Protein AF-A0A2D4FRZ9-F1 (afdb_monomer_lite)

Secondary structure (DSSP, 8-state):
-HHHHHHHHHHPPPPP-HHHHHHT-SS--HHHHHHHHHHHHHHHHHHHHHHHHHHHHHHHHTSS---HHHHHHHHHHHTT---HHHHTTS------HHHHHHHHHHHHHHHHHHHHH-PPPSS--GGGSS-HHHHHHHHHHHHHHHHT--GGG--------S--GGG--S--SS--

Structure (mmCIF, N/CA/C/O backbone):
data_AF-A0A2D4FRZ9-F1
#
_entry.id   AF-A0A2D4FRZ9-F1
#
loop_
_atom_site.group_PDB
_atom_site.id
_atom_site.type_symbol
_atom_site.label_atom_id
_atom_site.label_alt_id
_atom_site.label_comp_id
_atom_site.label_asym_id
_atom_site.label_entity_id
_atom_site.label_seq_id
_atom_site.pdbx_PDB_ins_code
_atom_site.Cartn_x
_atom_site.Cartn_y
_atom_site.Cartn_z
_atom_site.occupancy
_atom_site.B_iso_or_equiv
_atom_site.auth_seq_id
_atom_site.auth_comp_id
_atom_site.auth_asym_id
_atom_site.auth_atom_id
_atom_site.pdbx_PDB_model_num
ATOM 1 N N . VAL A 1 1 ? -18.512 0.071 15.377 1.00 86.44 1 VAL A N 1
ATOM 2 C CA . VAL A 1 1 ? -17.057 -0.122 15.593 1.00 86.44 1 VAL A CA 1
ATOM 3 C C . VAL A 1 1 ? -16.676 -1.595 15.583 1.00 86.44 1 VAL A C 1
ATOM 5 O O . VAL A 1 1 ? -16.043 -1.987 14.620 1.00 86.44 1 VAL A O 1
ATOM 8 N N . LYS A 1 2 ? -17.102 -2.424 16.552 1.00 92.44 2 LYS A N 1
ATOM 9 C CA . LYS A 1 2 ? -16.717 -3.852 16.633 1.00 92.44 2 LYS A CA 1
ATOM 10 C C . LYS A 1 2 ? -16.894 -4.641 15.324 1.00 92.44 2 LYS A C 1
ATOM 12 O O . LYS A 1 2 ? -15.933 -5.212 14.841 1.00 92.44 2 LYS A O 1
ATOM 17 N N . ALA A 1 3 ? -18.076 -4.584 14.706 1.00 94.31 3 ALA A N 1
ATOM 18 C CA . ALA A 1 3 ? -18.332 -5.294 13.447 1.00 94.31 3 ALA A CA 1
ATOM 19 C C . ALA A 1 3 ? -17.404 -4.861 12.292 1.00 94.31 3 ALA A C 1
ATOM 21 O O . ALA A 1 3 ? -16.969 -5.696 11.513 1.00 94.31 3 ALA A O 1
ATOM 22 N N . LEU A 1 4 ? -17.080 -3.566 12.196 1.00 94.50 4 LEU A N 1
ATOM 23 C CA . LEU A 1 4 ? -16.175 -3.048 11.163 1.00 94.50 4 LEU A CA 1
ATOM 24 C C . LEU A 1 4 ? -14.717 -3.430 11.446 1.00 94.50 4 LEU A C 1
ATOM 26 O O . LEU A 1 4 ? -13.974 -3.747 10.528 1.00 94.50 4 LEU A O 1
ATOM 30 N N . LEU A 1 5 ? -14.317 -3.417 12.717 1.00 95.75 5 LEU A N 1
ATOM 31 C CA . LEU A 1 5 ? -13.014 -3.913 13.151 1.00 95.75 5 LEU A CA 1
ATOM 32 C C . LEU A 1 5 ? -12.831 -5.382 12.757 1.00 95.75 5 LEU A C 1
ATOM 34 O O . LEU A 1 5 ? -11.789 -5.729 12.208 1.00 95.75 5 LEU A O 1
ATOM 38 N N . ASP A 1 6 ? -13.843 -6.214 13.011 1.00 96.25 6 ASP A N 1
ATOM 39 C CA . ASP A 1 6 ? -13.814 -7.638 12.666 1.00 96.25 6 ASP A CA 1
ATOM 40 C C . ASP A 1 6 ? -13.721 -7.841 11.153 1.00 96.25 6 ASP A C 1
ATOM 42 O O . ASP A 1 6 ? -12.864 -8.590 10.696 1.00 96.25 6 ASP A O 1
ATOM 46 N N . ASP A 1 7 ? -14.521 -7.100 10.381 1.00 97.19 7 ASP A N 1
ATOM 47 C CA . ASP A 1 7 ? -14.486 -7.132 8.914 1.00 97.19 7 ASP A CA 1
ATOM 48 C C . ASP A 1 7 ? -13.107 -6.740 8.352 1.00 97.19 7 ASP A C 1
ATOM 50 O O . ASP A 1 7 ? -12.594 -7.391 7.441 1.00 97.19 7 ASP A O 1
ATOM 54 N N . ILE A 1 8 ? -12.467 -5.707 8.916 1.00 97.50 8 ILE A N 1
ATOM 55 C CA . ILE A 1 8 ? -11.115 -5.293 8.516 1.00 97.50 8 ILE A CA 1
ATOM 56 C C . ILE A 1 8 ? -10.095 -6.388 8.843 1.00 97.50 8 ILE A C 1
ATOM 58 O O . ILE A 1 8 ? -9.270 -6.722 7.993 1.00 97.50 8 ILE A O 1
ATOM 62 N N . LEU A 1 9 ? -10.133 -6.947 10.057 1.00 96.94 9 LEU A N 1
ATOM 63 C CA . LEU A 1 9 ? -9.198 -7.993 10.478 1.00 96.94 9 LEU A CA 1
ATOM 64 C C . LEU A 1 9 ? -9.359 -9.289 9.675 1.00 96.94 9 LEU A C 1
ATOM 66 O O . LEU A 1 9 ? -8.358 -9.955 9.428 1.00 96.94 9 LEU A O 1
ATOM 70 N N . GLU A 1 10 ? -10.583 -9.635 9.275 1.00 97.06 10 GLU A N 1
ATOM 71 C CA . GLU A 1 10 ? -10.876 -10.814 8.457 1.00 97.06 10 GLU A CA 1
ATOM 72 C C . GLU A 1 10 ? -10.392 -10.646 7.011 1.00 97.06 10 GLU A C 1
ATOM 74 O O . GLU A 1 10 ? -9.819 -11.569 6.436 1.00 97.06 10 GLU A O 1
ATOM 79 N N . LYS A 1 11 ? -10.596 -9.464 6.416 1.00 97.62 11 LYS A N 1
ATOM 80 C CA . LYS A 1 11 ? -10.250 -9.204 5.008 1.00 97.62 11 LYS A CA 1
ATOM 81 C C . LYS A 1 11 ? -8.775 -8.903 4.768 1.00 97.62 11 LYS A C 1
ATOM 83 O O . LYS A 1 11 ? -8.318 -9.001 3.629 1.00 97.62 11 LYS A O 1
ATOM 88 N N . LEU A 1 12 ? -8.046 -8.463 5.789 1.00 96.00 12 LEU A N 1
ATOM 89 C CA . LEU A 1 12 ? -6.653 -8.064 5.635 1.00 96.00 12 LEU A CA 1
ATOM 90 C C . LEU A 1 12 ? -5.755 -9.296 5.464 1.00 96.00 12 LEU A C 1
ATOM 92 O O . LEU A 1 12 ? -5.610 -10.097 6.388 1.00 96.00 12 LEU A O 1
ATOM 96 N N . THR A 1 13 ? -5.113 -9.414 4.301 1.00 93.31 13 THR A N 1
ATOM 97 C CA . THR A 1 13 ? -4.234 -10.544 3.973 1.00 93.31 13 THR A CA 1
ATOM 98 C C . THR A 1 13 ? -2.973 -10.568 4.836 1.00 93.31 13 THR A C 1
ATOM 100 O O . THR A 1 13 ? -2.668 -9.627 5.583 1.00 93.31 13 THR A O 1
ATOM 103 N N . ASP A 1 14 ? -2.262 -11.692 4.804 1.00 93.81 14 ASP A N 1
ATOM 104 C CA . ASP A 1 14 ? -1.006 -11.862 5.526 1.00 93.81 14 ASP A CA 1
ATOM 105 C C . ASP A 1 14 ? 0.105 -10.951 4.999 1.00 93.81 14 ASP A C 1
ATOM 107 O O . ASP A 1 14 ? 0.057 -10.434 3.886 1.00 93.81 14 ASP A O 1
ATOM 111 N N . GLU A 1 15 ? 1.096 -10.704 5.854 1.00 96.81 15 GLU A N 1
ATOM 112 C CA . GLU A 1 15 ? 2.248 -9.882 5.490 1.00 96.81 15 GLU A CA 1
ATOM 113 C C . GLU A 1 15 ? 3.058 -10.557 4.373 1.00 96.81 15 GLU A C 1
ATOM 115 O O . GLU A 1 15 ? 3.230 -11.779 4.347 1.00 96.81 15 GLU A O 1
ATOM 120 N N . PHE A 1 16 ? 3.614 -9.751 3.470 1.00 98.12 16 PHE A N 1
ATOM 121 C CA . PHE A 1 16 ? 4.523 -10.229 2.437 1.00 98.12 16 PHE A CA 1
ATOM 122 C C . PHE A 1 16 ? 5.769 -10.835 3.093 1.00 98.12 16 PHE A C 1
ATOM 124 O O . PHE A 1 16 ? 6.518 -10.136 3.783 1.00 98.12 16 PHE A O 1
ATOM 131 N N . ASN A 1 17 ? 6.030 -12.121 2.854 1.00 97.38 17 ASN A N 1
ATOM 132 C CA . ASN A 1 17 ? 7.221 -12.804 3.358 1.00 97.38 17 ASN A CA 1
ATOM 133 C C . ASN A 1 17 ? 8.456 -12.394 2.541 1.00 97.38 17 ASN A C 1
ATOM 135 O O . ASN A 1 17 ? 8.851 -13.077 1.596 1.00 97.38 17 ASN A O 1
ATOM 139 N N . ILE A 1 18 ? 9.057 -11.253 2.891 1.00 96.69 18 ILE A N 1
ATOM 140 C CA . ILE A 1 18 ? 10.188 -10.674 2.152 1.00 96.69 18 ILE A CA 1
ATOM 141 C C . ILE A 1 18 ? 11.351 -11.673 1.982 1.00 96.69 18 ILE A C 1
ATOM 143 O O . ILE A 1 18 ? 11.812 -11.814 0.850 1.00 96.69 18 ILE A O 1
ATOM 147 N N . PRO A 1 19 ? 11.802 -12.426 3.011 1.00 96.06 19 PRO A N 1
ATOM 148 C CA . PRO A 1 19 ? 12.837 -13.448 2.828 1.00 96.06 19 PRO A CA 1
ATOM 149 C C . PRO A 1 19 ? 12.492 -14.516 1.782 1.00 96.06 19 PRO A C 1
ATOM 151 O O . PRO A 1 19 ? 13.341 -14.873 0.966 1.00 96.06 19 PRO A O 1
ATOM 154 N N . GLU A 1 20 ? 11.255 -15.015 1.780 1.00 96.19 20 GLU A N 1
ATOM 155 C CA . GLU A 1 20 ? 10.805 -16.011 0.802 1.00 96.19 20 GLU A CA 1
ATOM 156 C C . GLU A 1 20 ? 10.724 -15.418 -0.607 1.00 96.19 20 GLU A C 1
ATOM 158 O O . GLU A 1 20 ? 11.182 -16.028 -1.571 1.00 96.19 20 GLU A O 1
ATOM 163 N N . LEU A 1 21 ? 10.189 -14.204 -0.728 1.00 95.81 21 LEU A N 1
ATOM 164 C CA . LEU A 1 21 ? 10.121 -13.486 -1.993 1.00 95.81 21 LEU A CA 1
ATOM 165 C C . LEU A 1 21 ? 11.523 -13.201 -2.558 1.00 95.81 21 LEU A C 1
ATOM 167 O O . LEU A 1 21 ? 11.762 -13.389 -3.747 1.00 95.81 21 LEU A O 1
ATOM 171 N N . MET A 1 22 ? 12.480 -12.823 -1.708 1.00 94.00 22 MET A N 1
ATOM 172 C CA . MET A 1 22 ? 13.881 -12.633 -2.094 1.00 94.00 22 MET A CA 1
ATOM 173 C C . MET A 1 22 ? 14.545 -13.927 -2.566 1.00 94.00 22 MET A C 1
ATOM 175 O O . MET A 1 22 ? 15.403 -13.865 -3.443 1.00 94.00 22 MET A O 1
ATOM 179 N N . ALA A 1 23 ? 14.161 -15.079 -2.012 1.00 94.62 23 ALA A N 1
ATOM 180 C CA . ALA A 1 23 ? 14.685 -16.379 -2.424 1.00 94.62 23 ALA A CA 1
ATOM 181 C C . ALA A 1 23 ? 14.157 -16.840 -3.797 1.00 94.62 23 ALA A C 1
ATOM 183 O O . ALA A 1 23 ? 14.800 -17.667 -4.438 1.00 94.62 23 ALA A O 1
ATOM 184 N N . LYS A 1 24 ? 13.017 -16.303 -4.259 1.00 92.50 24 LYS A N 1
ATOM 185 C CA . LYS A 1 24 ? 12.431 -16.594 -5.584 1.00 92.50 24 LYS A CA 1
ATOM 186 C C . LYS A 1 24 ? 13.094 -15.818 -6.727 1.00 92.50 24 LYS A C 1
ATOM 188 O O . LYS A 1 24 ? 12.868 -16.142 -7.888 1.00 92.50 24 LYS A O 1
ATOM 193 N N . VAL A 1 25 ? 13.887 -14.793 -6.417 1.00 93.19 25 VAL A N 1
ATOM 194 C CA . VAL A 1 25 ? 14.488 -13.901 -7.413 1.00 93.19 25 VAL A CA 1
ATOM 195 C C . VAL A 1 25 ? 15.938 -14.292 -7.691 1.00 93.19 25 VAL A C 1
ATOM 197 O O . VAL A 1 25 ? 16.787 -14.204 -6.806 1.00 93.19 25 VAL A O 1
ATOM 200 N N . GLU A 1 26 ? 16.242 -14.627 -8.947 1.00 89.25 26 GLU A N 1
ATOM 201 C CA . GLU A 1 26 ? 17.614 -14.896 -9.403 1.00 89.25 26 GLU A CA 1
ATOM 202 C C . GLU A 1 26 ? 18.413 -13.605 -9.649 1.00 89.25 26 GLU A C 1
ATOM 204 O O . GLU A 1 26 ? 19.543 -13.462 -9.178 1.00 89.25 26 GLU A O 1
ATOM 209 N N . GLU A 1 27 ? 17.819 -12.629 -10.344 1.00 90.88 27 GLU A N 1
ATOM 210 C CA . GLU A 1 27 ? 18.454 -11.351 -10.678 1.00 90.88 27 GLU A CA 1
ATOM 211 C C . GLU A 1 27 ? 17.701 -10.172 -10.052 1.00 90.88 27 GLU A C 1
ATOM 213 O O . GLU A 1 27 ? 16.507 -9.981 -10.273 1.00 90.88 27 GLU A O 1
ATOM 218 N N . ARG A 1 28 ? 18.409 -9.309 -9.314 1.00 89.81 28 ARG A N 1
ATOM 219 C CA . ARG A 1 28 ? 17.818 -8.093 -8.734 1.00 89.81 28 ARG A CA 1
ATOM 220 C C . ARG A 1 28 ? 17.817 -6.934 -9.722 1.00 89.81 28 ARG A C 1
ATOM 222 O O . ARG A 1 28 ? 18.734 -6.109 -9.752 1.00 89.81 28 ARG A O 1
ATOM 229 N N . THR A 1 29 ? 16.741 -6.840 -10.490 1.00 94.69 29 THR A N 1
ATOM 230 C CA . THR A 1 29 ? 16.482 -5.690 -11.363 1.00 94.69 29 THR A CA 1
ATOM 231 C C . THR A 1 29 ? 16.011 -4.466 -10.555 1.00 94.69 29 THR A C 1
ATOM 233 O O . THR A 1 29 ? 15.503 -4.621 -9.439 1.00 94.69 29 THR A O 1
ATOM 236 N N . PRO A 1 30 ? 16.130 -3.233 -11.093 1.0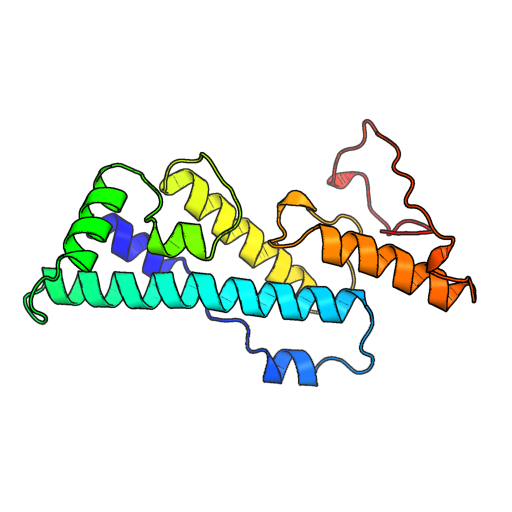0 96.50 30 PRO A N 1
ATOM 237 C CA . PRO A 1 30 ? 15.572 -2.037 -10.454 1.00 96.50 30 PRO A CA 1
ATOM 238 C C . PRO A 1 30 ? 14.085 -2.167 -10.096 1.00 96.50 30 PRO A C 1
ATOM 240 O O . PRO A 1 30 ? 13.672 -1.745 -9.022 1.00 96.50 30 PRO A O 1
ATOM 243 N N . TYR A 1 31 ? 13.296 -2.808 -10.962 1.00 96.25 31 TYR A N 1
ATOM 244 C CA . TYR A 1 31 ? 11.871 -3.060 -10.748 1.00 96.25 31 TYR A CA 1
ATOM 245 C C . TYR A 1 31 ? 11.608 -3.950 -9.530 1.00 96.25 31 TYR A C 1
ATOM 247 O O . TYR A 1 31 ? 10.742 -3.645 -8.716 1.00 96.25 31 TYR A O 1
ATOM 255 N N . ILE A 1 32 ? 12.401 -5.006 -9.354 1.00 96.31 32 ILE A N 1
ATOM 256 C CA . ILE A 1 32 ? 12.262 -5.913 -8.210 1.00 96.31 32 ILE A CA 1
ATOM 257 C C . ILE A 1 32 ? 12.618 -5.209 -6.894 1.00 96.31 32 ILE A C 1
ATOM 259 O O . ILE A 1 32 ? 11.968 -5.428 -5.875 1.00 96.31 32 ILE A O 1
ATOM 263 N N . VAL A 1 33 ? 13.612 -4.315 -6.909 1.00 96.62 33 VAL A N 1
ATOM 264 C CA . VAL A 1 33 ? 13.938 -3.495 -5.731 1.00 96.62 33 VAL A CA 1
ATOM 265 C C . VAL A 1 33 ? 12.750 -2.617 -5.330 1.00 96.62 33 VAL A C 1
ATOM 267 O O . VAL A 1 33 ? 12.451 -2.521 -4.142 1.00 96.62 33 VAL A O 1
ATOM 270 N N . VAL A 1 34 ? 12.045 -2.022 -6.300 1.00 97.94 34 VAL A N 1
ATOM 271 C CA . VAL A 1 34 ? 10.811 -1.264 -6.037 1.00 97.94 34 VAL A CA 1
ATOM 272 C C . VAL A 1 34 ? 9.742 -2.170 -5.428 1.00 97.94 34 VAL A C 1
ATOM 274 O O . VAL A 1 34 ? 9.182 -1.813 -4.397 1.00 97.94 34 VAL A O 1
ATOM 277 N N . ALA A 1 35 ? 9.505 -3.356 -5.999 1.00 97.44 35 ALA A N 1
ATOM 278 C CA . ALA A 1 35 ? 8.520 -4.301 -5.471 1.00 97.44 35 ALA A CA 1
ATOM 279 C C . ALA A 1 35 ? 8.791 -4.658 -3.997 1.00 97.44 35 ALA A C 1
ATOM 281 O O . ALA A 1 35 ? 7.874 -4.606 -3.180 1.00 97.44 35 ALA A O 1
ATOM 282 N N . PHE A 1 36 ? 10.048 -4.936 -3.624 1.00 97.75 36 PHE A N 1
ATOM 283 C CA . PHE A 1 36 ? 10.405 -5.208 -2.227 1.00 97.75 36 PHE A CA 1
ATOM 284 C C . PHE A 1 36 ? 10.157 -4.013 -1.308 1.00 97.75 36 PHE A C 1
ATOM 286 O O . PHE A 1 36 ? 9.540 -4.181 -0.260 1.00 97.75 36 PHE A O 1
ATOM 293 N N . GLN A 1 37 ? 10.582 -2.812 -1.706 1.00 98.06 37 GLN A N 1
ATOM 294 C CA . GLN A 1 37 ? 10.369 -1.600 -0.906 1.00 98.06 37 GLN A CA 1
ATOM 295 C C . GLN A 1 37 ? 8.880 -1.314 -0.682 1.00 98.06 37 GLN A C 1
ATOM 297 O O . GLN A 1 37 ? 8.480 -0.876 0.398 1.00 98.06 37 GLN A O 1
ATOM 302 N N . GLU A 1 38 ? 8.052 -1.556 -1.696 1.00 98.38 38 GLU A N 1
ATOM 303 C CA . GLU A 1 38 ? 6.604 -1.380 -1.610 1.00 98.38 38 GLU A CA 1
ATOM 304 C C . GLU A 1 38 ? 5.959 -2.445 -0.713 1.00 98.38 38 GLU A C 1
ATOM 306 O O . GLU A 1 38 ? 5.109 -2.106 0.110 1.00 98.38 38 GLU A O 1
ATOM 311 N N . CYS A 1 39 ? 6.415 -3.700 -0.779 1.00 98.44 39 CYS A N 1
ATOM 312 C CA . CYS A 1 39 ? 5.969 -4.764 0.127 1.00 98.44 39 CYS A CA 1
ATOM 313 C C . CYS A 1 39 ? 6.356 -4.487 1.585 1.00 98.44 39 CYS A C 1
ATOM 315 O O . CYS A 1 39 ? 5.537 -4.664 2.483 1.00 98.44 39 CYS A O 1
ATOM 317 N N . GLU A 1 40 ? 7.575 -4.002 1.839 1.00 98.31 40 GLU A N 1
ATOM 318 C CA . GLU A 1 40 ? 8.014 -3.604 3.181 1.00 98.31 40 GLU A CA 1
ATOM 319 C C . GLU A 1 40 ? 7.138 -2.475 3.741 1.00 98.31 40 GLU A C 1
ATOM 321 O O . GLU A 1 40 ? 6.667 -2.555 4.876 1.00 98.31 40 GLU A O 1
ATOM 326 N N . ARG A 1 41 ? 6.860 -1.438 2.939 1.00 98.38 41 ARG A N 1
ATOM 327 C CA . ARG A 1 41 ? 5.950 -0.343 3.327 1.00 98.38 41 ARG A CA 1
ATOM 328 C C . ARG A 1 41 ? 4.533 -0.836 3.585 1.00 98.38 41 ARG A C 1
ATOM 330 O O . ARG A 1 41 ? 3.928 -0.423 4.576 1.00 98.38 41 ARG A O 1
ATOM 337 N N . MET A 1 42 ? 4.032 -1.734 2.740 1.00 98.62 42 MET A N 1
ATOM 338 C CA . MET A 1 42 ? 2.728 -2.354 2.929 1.00 98.62 42 MET A CA 1
ATOM 339 C C . MET A 1 42 ? 2.678 -3.119 4.253 1.00 98.62 42 MET A C 1
ATOM 341 O O . MET A 1 42 ? 1.774 -2.876 5.045 1.00 98.62 42 MET A O 1
ATOM 345 N N . ASN A 1 43 ? 3.690 -3.937 4.555 1.00 98.62 43 ASN A N 1
ATOM 346 C CA . ASN A 1 43 ? 3.794 -4.650 5.830 1.00 98.62 43 ASN A CA 1
ATOM 347 C C . ASN A 1 43 ? 3.810 -3.695 7.029 1.00 98.62 43 ASN A C 1
ATOM 349 O O . ASN A 1 43 ? 3.091 -3.926 7.996 1.00 98.62 43 ASN A O 1
ATOM 353 N N . PHE A 1 44 ? 4.560 -2.588 6.978 1.00 98.19 44 PHE A N 1
ATOM 354 C CA . PHE A 1 44 ? 4.548 -1.607 8.072 1.00 98.19 44 PHE A CA 1
ATOM 355 C C . PHE A 1 44 ? 3.149 -1.037 8.339 1.00 98.19 44 PHE A C 1
ATOM 357 O O . PHE A 1 44 ? 2.773 -0.845 9.499 1.00 98.19 44 PHE A O 1
ATOM 364 N N . LEU A 1 45 ? 2.379 -0.761 7.284 1.00 98.62 45 LEU A N 1
ATOM 365 C CA . LEU A 1 45 ? 1.008 -0.276 7.407 1.00 98.62 45 LEU A CA 1
ATOM 366 C C . LEU A 1 45 ? 0.065 -1.371 7.924 1.00 98.62 45 LEU A C 1
ATOM 368 O O . LEU A 1 45 ? -0.646 -1.151 8.904 1.00 98.62 45 LEU A O 1
ATOM 372 N N . THR A 1 46 ? 0.051 -2.548 7.297 1.00 98.50 46 THR A N 1
ATOM 373 C CA . THR A 1 46 ? -0.892 -3.623 7.640 1.00 98.50 46 THR A CA 1
ATOM 374 C C . THR A 1 46 ? -0.616 -4.207 9.022 1.00 98.50 46 THR A C 1
ATOM 376 O O . THR A 1 46 ? -1.561 -4.506 9.753 1.00 98.50 46 THR A O 1
ATOM 379 N N . SER A 1 47 ? 0.649 -4.280 9.439 1.00 98.38 47 SER A N 1
ATOM 380 C CA . SER A 1 47 ? 1.034 -4.711 10.784 1.00 98.38 47 SER A CA 1
ATOM 381 C C . SER A 1 47 ? 0.547 -3.731 11.859 1.00 98.38 47 SER A C 1
ATOM 383 O O . SER A 1 47 ? -0.005 -4.147 12.879 1.00 98.38 47 SER A O 1
ATOM 385 N N . GLU A 1 48 ? 0.643 -2.416 11.612 1.00 98.44 48 GLU A N 1
ATOM 386 C CA . GLU A 1 48 ? 0.077 -1.391 12.503 1.00 98.44 48 GLU A CA 1
ATOM 387 C C . GLU A 1 48 ? -1.448 -1.517 12.616 1.00 98.44 48 GLU A C 1
ATOM 389 O O . GLU A 1 48 ? -1.988 -1.461 13.725 1.00 98.44 48 GLU A O 1
ATOM 394 N N . ILE A 1 49 ? -2.143 -1.713 11.490 1.00 98.56 49 ILE A N 1
ATOM 395 C CA . ILE A 1 49 ? -3.598 -1.918 11.462 1.00 98.56 49 ILE A CA 1
ATOM 396 C C . ILE A 1 49 ? -3.962 -3.150 12.296 1.00 98.56 49 ILE A C 1
ATOM 398 O O . ILE A 1 49 ? -4.757 -3.043 13.228 1.00 98.56 49 ILE A O 1
ATOM 402 N N . LYS A 1 50 ? -3.330 -4.304 12.036 1.00 98.31 50 LYS A N 1
ATOM 403 C CA . LYS A 1 50 ? -3.593 -5.549 12.776 1.00 98.31 50 LYS A CA 1
ATOM 404 C C . LYS A 1 50 ? -3.319 -5.391 14.267 1.00 98.31 50 LYS A C 1
ATOM 406 O O . LYS A 1 50 ? -4.158 -5.788 15.073 1.00 98.31 50 LYS A O 1
ATOM 411 N N . ARG A 1 51 ? -2.168 -4.822 14.647 1.00 98.19 51 ARG A N 1
ATOM 412 C CA . ARG A 1 51 ? -1.796 -4.630 16.058 1.00 98.19 51 ARG A CA 1
ATOM 413 C C . ARG A 1 51 ? -2.823 -3.757 16.773 1.00 98.19 51 ARG A C 1
ATOM 415 O O . ARG A 1 51 ? -3.402 -4.189 17.764 1.00 98.19 51 ARG A O 1
ATOM 422 N N . SER A 1 52 ? -3.069 -2.563 16.238 1.00 98.50 52 SER A N 1
ATOM 423 C CA . SER A 1 52 ? -3.934 -1.567 16.876 1.00 98.50 52 SER A CA 1
ATOM 424 C C . SER A 1 52 ? -5.395 -2.025 16.974 1.00 98.50 52 SER A C 1
ATOM 426 O O . SER A 1 52 ? -6.036 -1.811 18.002 1.00 98.50 52 SER A O 1
ATOM 428 N N . LEU A 1 53 ? -5.914 -2.736 15.966 1.00 98.31 53 LEU A N 1
ATOM 429 C CA . LEU A 1 53 ? -7.257 -3.321 16.022 1.00 98.31 53 LEU A CA 1
ATOM 430 C C . LEU A 1 53 ? -7.355 -4.498 17.000 1.00 98.31 53 LEU A C 1
ATOM 432 O O . LEU A 1 53 ? -8.353 -4.606 17.704 1.00 98.31 53 LEU A O 1
ATOM 436 N N . ARG A 1 54 ? -6.338 -5.363 17.097 1.00 97.94 54 ARG A N 1
ATOM 437 C CA . ARG A 1 54 ? -6.328 -6.452 18.094 1.00 97.94 54 ARG A CA 1
ATOM 438 C C . ARG A 1 54 ? -6.298 -5.912 19.521 1.00 97.94 54 ARG A C 1
ATOM 440 O O . ARG A 1 54 ? -7.027 -6.403 20.373 1.00 97.94 54 ARG A O 1
ATOM 447 N N . GLU A 1 55 ? -5.488 -4.889 19.770 1.00 98.25 55 GLU A N 1
ATOM 448 C CA . GLU A 1 55 ? -5.444 -4.193 21.057 1.00 98.25 55 GLU A CA 1
ATOM 449 C C . GLU A 1 55 ? -6.807 -3.576 21.403 1.00 98.25 55 GLU A C 1
ATOM 451 O O . GLU A 1 55 ? -7.319 -3.802 22.500 1.00 98.25 55 GLU A O 1
ATOM 456 N N . LEU A 1 56 ? -7.436 -2.873 20.454 1.00 98.38 56 LEU A N 1
ATOM 457 C CA . LEU A 1 56 ? -8.779 -2.324 20.643 1.00 98.38 56 LEU A CA 1
ATOM 458 C C . LEU A 1 56 ? -9.819 -3.425 20.908 1.00 98.38 56 LEU A C 1
ATOM 460 O O . LEU A 1 56 ? -10.656 -3.258 21.789 1.00 98.38 56 LEU A O 1
ATOM 464 N N . ASP A 1 57 ? -9.769 -4.557 20.205 1.00 98.12 57 ASP A N 1
ATOM 465 C CA . ASP A 1 57 ? -10.683 -5.684 20.434 1.00 98.12 57 ASP A CA 1
ATOM 466 C C . ASP A 1 57 ? -10.588 -6.235 21.865 1.00 98.12 57 ASP A C 1
ATOM 468 O O . ASP A 1 57 ? -11.608 -6.428 22.529 1.00 98.12 57 ASP A O 1
ATOM 472 N N . LEU A 1 58 ? -9.367 -6.421 22.373 1.00 98.12 58 LEU A N 1
ATOM 473 C CA . LEU A 1 58 ? -9.128 -6.846 23.755 1.00 98.12 58 LEU A CA 1
ATOM 474 C C . LEU A 1 58 ? -9.596 -5.791 24.768 1.00 98.12 58 LEU A C 1
ATOM 476 O O . LEU A 1 58 ? -10.184 -6.137 25.794 1.00 98.12 58 LEU A O 1
ATOM 480 N N . GLY A 1 59 ? -9.394 -4.504 24.466 1.00 97.81 59 GLY A N 1
ATOM 481 C CA . GLY A 1 59 ? -9.916 -3.397 25.268 1.00 97.81 59 GLY A CA 1
ATOM 482 C C . GLY A 1 59 ? -11.445 -3.407 25.354 1.00 97.81 59 GLY A C 1
ATOM 483 O O . GLY A 1 59 ? -12.013 -3.247 26.433 1.00 97.81 59 GLY A O 1
ATOM 484 N N . LEU A 1 60 ? -12.132 -3.677 24.239 1.00 95.88 60 LEU A N 1
ATOM 485 C CA . LEU A 1 60 ? -13.597 -3.772 24.191 1.00 95.88 60 LEU A CA 1
ATOM 486 C C . LEU A 1 60 ? -14.153 -4.993 24.932 1.00 95.88 60 LEU A C 1
ATOM 488 O O . LEU A 1 60 ? -15.287 -4.949 25.408 1.00 95.88 60 LEU A O 1
ATOM 492 N N . LYS A 1 61 ? -13.368 -6.068 25.047 1.00 96.50 61 LYS A N 1
ATOM 493 C CA . LYS A 1 61 ? -13.703 -7.258 25.846 1.00 96.50 61 LYS A CA 1
ATOM 494 C C . LYS A 1 61 ? -13.416 -7.084 27.342 1.00 96.50 61 LYS A C 1
ATOM 496 O O . LYS A 1 61 ? -13.826 -7.928 28.134 1.00 96.50 61 LYS A O 1
ATOM 501 N N . GLY A 1 62 ? -12.732 -6.006 27.734 1.00 97.00 62 GLY A N 1
ATOM 502 C CA . GLY A 1 62 ? -12.283 -5.776 29.110 1.00 97.00 62 GLY A CA 1
ATOM 503 C C . GLY A 1 62 ? -11.056 -6.604 29.509 1.00 97.00 62 GLY A C 1
ATOM 504 O O . GLY A 1 62 ? -10.744 -6.694 30.693 1.00 97.00 62 GLY A O 1
ATOM 505 N N . GLU A 1 63 ? -10.365 -7.210 28.540 1.00 97.56 63 GLU A N 1
ATOM 506 C CA . GLU A 1 63 ? -9.134 -7.982 28.759 1.00 97.56 63 GLU A CA 1
ATOM 507 C C . GLU A 1 63 ? -7.897 -7.074 28.845 1.00 97.56 63 GLU A C 1
ATOM 509 O O . GLU A 1 63 ? -6.914 -7.416 29.500 1.00 97.56 63 GLU A O 1
ATOM 514 N N . LEU A 1 64 ? -7.962 -5.893 28.220 1.00 97.00 64 LEU A N 1
ATOM 515 C CA . LEU A 1 64 ? -6.991 -4.812 28.376 1.00 97.00 64 LEU A CA 1
ATOM 516 C C . LEU A 1 64 ? -7.672 -3.554 28.915 1.00 97.00 64 LEU A C 1
ATOM 518 O O . LEU A 1 64 ? -8.827 -3.265 28.604 1.00 97.00 64 LEU A O 1
ATOM 522 N N . THR A 1 65 ? -6.930 -2.767 29.692 1.00 97.44 65 THR A N 1
ATOM 523 C CA . THR A 1 65 ? -7.368 -1.425 30.083 1.00 97.44 65 THR A CA 1
ATOM 524 C C . THR A 1 65 ? -7.411 -0.528 28.850 1.00 97.44 65 THR A C 1
ATOM 526 O O . THR A 1 65 ? -6.410 -0.408 28.143 1.00 97.44 65 THR A O 1
ATOM 529 N N . MET A 1 66 ? -8.552 0.121 28.618 1.00 97.50 66 MET A N 1
ATOM 530 C CA . MET A 1 66 ? -8.722 1.063 27.513 1.00 97.50 66 MET A CA 1
ATOM 531 C C . MET A 1 66 ? -7.719 2.218 27.629 1.00 97.50 66 MET A C 1
ATOM 533 O O . MET A 1 66 ? -7.604 2.848 28.682 1.00 97.50 66 MET A O 1
ATOM 537 N N . THR A 1 67 ? -6.985 2.483 26.550 1.00 98.06 67 THR A N 1
ATOM 538 C CA . THR A 1 67 ? -6.017 3.584 26.469 1.00 98.06 67 THR A CA 1
ATOM 539 C C . THR A 1 67 ? -6.556 4.722 25.605 1.00 98.06 67 THR A C 1
ATOM 541 O O . THR A 1 67 ? -7.444 4.522 24.778 1.00 98.06 67 THR A O 1
ATOM 544 N N . ASN A 1 68 ? -5.972 5.917 25.733 1.00 97.56 68 ASN A N 1
ATOM 545 C CA . ASN A 1 68 ? -6.335 7.062 24.890 1.00 97.56 68 ASN A CA 1
ATOM 546 C C . ASN A 1 68 ? -6.117 6.782 23.386 1.00 97.56 68 ASN A C 1
ATOM 548 O O . ASN A 1 68 ? -6.893 7.228 22.542 1.00 97.56 68 ASN A O 1
ATOM 552 N N . ASP A 1 69 ? -5.092 5.999 23.037 1.00 97.31 69 ASP A N 1
ATOM 553 C CA . ASP A 1 69 ? -4.840 5.605 21.646 1.00 97.31 69 ASP A CA 1
ATOM 554 C C . ASP A 1 69 ? -5.959 4.698 21.110 1.00 97.31 69 ASP A C 1
ATOM 556 O O . ASP A 1 69 ? -6.409 4.876 19.976 1.00 97.31 69 ASP A O 1
ATOM 560 N N . MET A 1 70 ? -6.458 3.765 21.931 1.00 98.44 70 MET A N 1
ATOM 561 C CA . MET A 1 70 ? -7.597 2.911 21.580 1.00 98.44 70 MET A CA 1
ATOM 562 C C . MET A 1 70 ? -8.892 3.721 21.440 1.00 98.44 70 MET A C 1
ATOM 564 O O . MET A 1 70 ? -9.645 3.496 20.495 1.00 98.44 70 MET A O 1
ATOM 568 N N . GLU A 1 71 ? -9.143 4.684 22.331 1.00 97.81 71 GLU A N 1
ATOM 569 C CA . GLU A 1 71 ? -10.301 5.586 22.242 1.00 97.81 71 GLU A CA 1
ATOM 570 C C . GLU A 1 71 ? -10.236 6.458 20.984 1.00 97.81 71 GLU A C 1
ATOM 572 O O . GLU A 1 71 ? -11.220 6.589 20.255 1.00 97.81 71 GLU A O 1
ATOM 577 N N . THR A 1 72 ? -9.059 7.004 20.672 1.00 98.12 72 THR A N 1
ATOM 578 C CA . THR A 1 72 ? -8.824 7.795 19.456 1.00 98.12 72 THR A CA 1
ATOM 579 C C . THR A 1 72 ? -9.064 6.956 18.201 1.00 98.12 72 THR A C 1
ATOM 581 O O . THR A 1 72 ? -9.766 7.391 17.285 1.00 98.12 72 THR A O 1
ATOM 584 N N . LEU A 1 73 ? -8.539 5.727 18.173 1.00 98.25 73 LEU A N 1
ATOM 585 C CA . LEU A 1 73 ? -8.768 4.765 17.098 1.00 98.25 73 LEU A CA 1
ATOM 586 C C . LEU A 1 73 ? -10.257 4.425 16.950 1.00 98.25 73 LEU A C 1
ATOM 588 O O . LEU A 1 73 ? -10.798 4.483 15.846 1.00 98.25 73 LEU A O 1
ATOM 592 N N . GLN A 1 74 ? -10.933 4.108 18.055 1.00 98.00 74 GLN A N 1
ATOM 593 C CA . GLN A 1 74 ? -12.363 3.812 18.077 1.00 98.00 74 GLN A CA 1
ATOM 594 C C . GLN A 1 74 ? -13.188 4.979 17.522 1.00 98.00 74 GLN A C 1
ATOM 596 O O . GLN A 1 74 ? -14.087 4.749 16.710 1.00 98.00 74 GLN A O 1
ATOM 601 N N . ASN A 1 75 ? -12.882 6.208 17.939 1.00 98.19 75 ASN A N 1
ATOM 602 C CA . ASN A 1 75 ? -13.574 7.411 17.486 1.00 98.19 75 ASN A CA 1
ATOM 603 C C . ASN A 1 75 ? -13.358 7.657 15.988 1.00 98.19 75 ASN A C 1
ATOM 605 O O . ASN A 1 75 ? -14.324 7.930 15.280 1.00 98.19 75 ASN A O 1
ATOM 609 N N . ALA A 1 76 ? -12.131 7.495 15.482 1.00 98.12 76 ALA A N 1
ATOM 610 C CA . ALA A 1 76 ? -11.851 7.610 14.050 1.00 98.12 76 ALA A CA 1
ATOM 611 C C . ALA A 1 76 ? -12.653 6.582 13.233 1.00 98.12 76 ALA A C 1
ATOM 613 O O . ALA A 1 76 ? -13.337 6.953 12.281 1.00 98.12 76 ALA A O 1
ATOM 614 N N . ILE A 1 77 ? -12.665 5.314 13.663 1.00 97.44 77 ILE A N 1
ATOM 615 C CA . ILE A 1 77 ? -13.454 4.251 13.019 1.00 97.44 77 ILE A CA 1
ATOM 616 C C . ILE A 1 77 ? -14.953 4.571 13.059 1.00 97.44 77 ILE A C 1
ATOM 618 O O . ILE A 1 77 ? -15.664 4.341 12.084 1.00 97.44 77 ILE A O 1
ATOM 622 N N . PHE A 1 78 ? -15.455 5.088 14.184 1.00 97.44 78 PHE A N 1
ATOM 623 C CA . PHE A 1 78 ? -16.860 5.471 14.327 1.00 97.44 78 PHE A CA 1
ATOM 624 C C . PHE A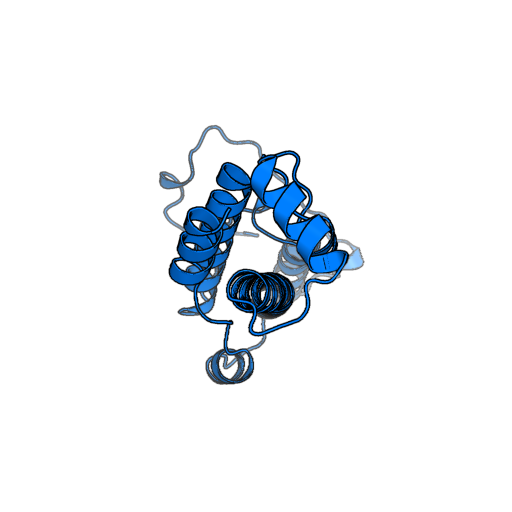 1 78 ? -17.260 6.608 13.376 1.00 97.44 78 PHE A C 1
ATOM 626 O O . PHE A 1 78 ? -18.377 6.602 12.864 1.00 97.44 78 PHE A O 1
ATOM 633 N N . LEU A 1 79 ? -16.349 7.549 13.121 1.00 97.81 79 LEU A N 1
ATOM 634 C CA . LEU A 1 79 ? -16.564 8.719 12.266 1.00 97.81 79 LEU A CA 1
ATOM 635 C C . LEU A 1 79 ? -16.228 8.481 10.781 1.00 97.81 79 LEU A C 1
ATOM 637 O O . LEU A 1 79 ? -16.168 9.445 10.025 1.00 97.81 79 LEU A O 1
ATOM 641 N N . ASP A 1 80 ? -16.004 7.230 10.359 1.00 97.50 80 ASP A N 1
ATOM 642 C CA . ASP A 1 80 ? -15.554 6.875 8.998 1.00 97.50 80 ASP A CA 1
ATOM 643 C C . ASP A 1 80 ? -14.258 7.602 8.581 1.00 97.50 80 ASP A C 1
ATOM 645 O O . ASP A 1 80 ? -14.033 7.935 7.419 1.00 97.50 80 ASP A O 1
ATOM 649 N N . MET A 1 81 ? -13.365 7.845 9.540 1.00 98.06 81 MET A N 1
ATOM 650 C CA . MET A 1 81 ? -12.069 8.473 9.309 1.00 98.06 81 MET A CA 1
ATOM 651 C C . MET A 1 81 ? -10.943 7.449 9.392 1.00 98.06 81 MET A C 1
ATOM 653 O O . MET A 1 81 ? -10.932 6.580 10.264 1.00 98.06 81 MET A O 1
ATOM 657 N N . VAL A 1 82 ? -9.947 7.592 8.517 1.00 98.25 82 VAL A N 1
ATOM 658 C CA . VAL A 1 82 ? -8.706 6.820 8.624 1.00 98.25 82 VAL A CA 1
ATOM 659 C C . VAL A 1 82 ? -7.926 7.319 9.853 1.00 98.25 82 VAL A C 1
ATOM 661 O O . VAL A 1 82 ? -7.601 8.509 9.918 1.00 98.25 82 VAL A O 1
ATOM 664 N N . PRO A 1 83 ? -7.620 6.451 10.834 1.00 97.88 83 PRO A N 1
ATOM 665 C CA . PRO A 1 83 ? -6.847 6.814 12.018 1.00 97.88 83 PRO A CA 1
ATOM 666 C C . PRO A 1 83 ? -5.486 7.425 11.668 1.00 97.88 83 PRO A C 1
ATOM 668 O O . PRO A 1 83 ? -4.779 6.940 10.785 1.00 97.88 83 PRO A O 1
ATOM 671 N N . GLU A 1 84 ? -5.059 8.448 12.413 1.00 96.31 84 GLU A N 1
ATOM 672 C CA . GLU A 1 84 ? -3.789 9.149 12.161 1.00 96.31 84 GLU A CA 1
ATOM 673 C C . GLU A 1 84 ? -2.566 8.218 12.254 1.00 96.31 84 GLU A C 1
ATOM 675 O O . GLU A 1 84 ? -1.591 8.361 11.510 1.00 96.31 84 GLU A O 1
ATOM 680 N N . SER A 1 85 ? -2.606 7.221 13.145 1.00 97.06 85 SER A N 1
ATOM 681 C CA . SER A 1 85 ? -1.572 6.184 13.235 1.00 97.06 85 SER A CA 1
ATOM 682 C C . SER A 1 85 ? -1.402 5.420 11.919 1.00 97.06 85 SER A C 1
ATOM 684 O O . SER A 1 85 ? -0.269 5.110 11.547 1.00 97.06 85 SER A O 1
ATOM 686 N N . TRP A 1 86 ? -2.484 5.171 11.183 1.00 98.19 86 TRP A N 1
ATOM 687 C CA . TRP A 1 86 ? -2.441 4.499 9.887 1.00 98.19 86 TRP A CA 1
ATOM 688 C C . TRP A 1 86 ? -2.023 5.479 8.793 1.00 98.19 86 TRP A C 1
ATOM 690 O O . TRP A 1 86 ? -1.096 5.186 8.043 1.00 98.19 86 TRP A O 1
ATOM 700 N N . THR A 1 87 ? -2.602 6.683 8.769 1.00 97.19 87 THR A N 1
ATOM 701 C CA . THR A 1 87 ? -2.291 7.729 7.778 1.00 97.19 87 THR A CA 1
ATOM 702 C C . THR A 1 87 ? -0.802 8.078 7.733 1.00 97.19 87 THR A C 1
ATOM 704 O O . THR A 1 87 ? -0.245 8.229 6.652 1.00 97.19 87 THR A O 1
ATOM 707 N N . ARG A 1 88 ? -0.112 8.123 8.883 1.00 96.56 88 ARG A N 1
ATOM 708 C CA . ARG A 1 88 ? 1.344 8.380 8.944 1.00 96.56 88 ARG A CA 1
ATOM 709 C C . ARG A 1 88 ? 2.206 7.313 8.259 1.00 96.56 88 ARG A C 1
ATOM 711 O O . ARG A 1 88 ? 3.364 7.580 7.950 1.00 96.56 88 ARG A O 1
ATOM 718 N N . ARG A 1 89 ? 1.668 6.109 8.065 1.00 97.75 89 ARG A N 1
ATOM 719 C CA . ARG A 1 89 ? 2.327 4.976 7.390 1.00 97.75 89 ARG A CA 1
ATOM 720 C C . ARG A 1 89 ? 1.777 4.741 5.984 1.00 97.75 89 ARG A C 1
ATOM 722 O O . ARG A 1 89 ? 2.367 3.985 5.219 1.00 97.75 89 ARG A O 1
ATOM 729 N N . ALA A 1 90 ? 0.645 5.358 5.668 1.00 96.94 90 ALA A N 1
ATOM 730 C CA . ALA A 1 90 ? -0.082 5.168 4.433 1.00 96.94 90 ALA A CA 1
ATOM 731 C C . ALA A 1 90 ? 0.373 6.124 3.325 1.00 96.94 90 ALA A C 1
ATOM 733 O O . ALA A 1 90 ? 1.168 7.044 3.516 1.00 96.94 90 ALA A O 1
ATOM 734 N N . TYR A 1 91 ? -0.186 5.895 2.145 1.00 95.12 91 TYR A N 1
ATOM 735 C CA . TYR A 1 91 ? -0.205 6.842 1.040 1.00 95.12 91 TYR A CA 1
ATOM 736 C C . TYR A 1 91 ? -1.217 7.979 1.311 1.00 95.12 91 TYR A C 1
ATOM 738 O O . TYR A 1 91 ? -2.210 7.767 2.017 1.00 95.12 91 TYR A O 1
ATOM 746 N N . PRO A 1 92 ? -1.009 9.183 0.742 1.00 93.56 92 PRO A N 1
ATOM 747 C CA . PRO A 1 92 ? -1.945 10.296 0.893 1.00 93.56 92 PRO A CA 1
ATOM 748 C C . PRO A 1 92 ? -3.339 9.956 0.351 1.00 93.56 92 PRO A C 1
ATOM 750 O O . PRO A 1 92 ? -3.475 9.456 -0.765 1.00 93.56 92 PRO A O 1
ATOM 753 N N . SER A 1 93 ? -4.384 10.261 1.120 1.00 94.94 93 SER A N 1
ATOM 754 C CA . SER A 1 93 ? -5.777 10.085 0.704 1.00 94.94 93 SER A CA 1
ATOM 755 C C . SER A 1 93 ? -6.699 11.028 1.471 1.00 94.94 93 SER A C 1
ATOM 757 O O . SER A 1 93 ? -6.421 11.388 2.611 1.00 94.94 93 SER A O 1
ATOM 759 N N . MET A 1 94 ? -7.810 11.397 0.835 1.00 94.31 94 MET A N 1
ATOM 760 C CA . MET A 1 94 ? -8.919 12.147 1.439 1.00 94.31 94 MET A CA 1
ATOM 761 C C . MET A 1 94 ? -10.188 11.286 1.567 1.00 94.31 94 MET A C 1
ATOM 763 O O . MET A 1 94 ? -11.272 11.811 1.804 1.00 94.31 94 MET A O 1
ATOM 767 N N . SER A 1 95 ? -10.077 9.973 1.337 1.00 96.44 95 SER A N 1
ATOM 768 C CA . SER A 1 95 ? -11.210 9.044 1.398 1.00 96.44 95 SER A CA 1
ATOM 769 C C . SER A 1 95 ? -11.622 8.744 2.839 1.00 96.44 95 SER A C 1
ATOM 771 O O . SER A 1 95 ? -10.770 8.663 3.723 1.00 96.44 95 SER A O 1
ATOM 773 N N . GLY A 1 96 ? -12.918 8.497 3.047 1.00 98.06 96 GLY A N 1
ATOM 774 C CA . GLY A 1 96 ? -13.415 7.872 4.276 1.00 98.06 96 GLY A CA 1
ATOM 775 C C . GLY A 1 96 ? -12.889 6.443 4.439 1.00 98.06 96 GLY A C 1
ATOM 776 O O . GLY A 1 96 ? -12.449 5.820 3.463 1.00 98.06 96 GLY A O 1
ATOM 777 N N . LEU A 1 97 ? -12.927 5.924 5.666 1.00 98.19 97 LEU A N 1
ATOM 778 C CA . LEU A 1 97 ? -12.315 4.653 6.058 1.00 98.19 97 LEU A CA 1
ATOM 779 C C . LEU A 1 97 ? -12.770 3.480 5.179 1.00 98.19 97 LEU A C 1
ATOM 781 O O . LEU A 1 97 ? -11.927 2.707 4.726 1.00 98.19 97 LEU A O 1
ATOM 785 N N . GLY A 1 98 ? -14.068 3.356 4.884 1.00 96.94 98 GLY A N 1
ATOM 786 C CA . GLY A 1 98 ? -14.573 2.248 4.057 1.00 96.94 98 GLY A CA 1
ATOM 787 C C . GLY A 1 98 ? -14.006 2.236 2.627 1.00 96.94 98 GLY A C 1
ATOM 788 O O . GLY A 1 98 ? -13.543 1.203 2.129 1.00 96.94 98 GLY A O 1
ATOM 789 N N . SER A 1 99 ? -13.990 3.403 1.974 1.00 97.88 99 SER A N 1
ATOM 790 C CA . SER A 1 99 ? -13.421 3.569 0.627 1.00 97.88 99 SER A CA 1
ATOM 791 C C . SER A 1 99 ? -11.902 3.394 0.646 1.00 97.88 99 SER A C 1
ATOM 793 O O . SER A 1 99 ? -11.341 2.700 -0.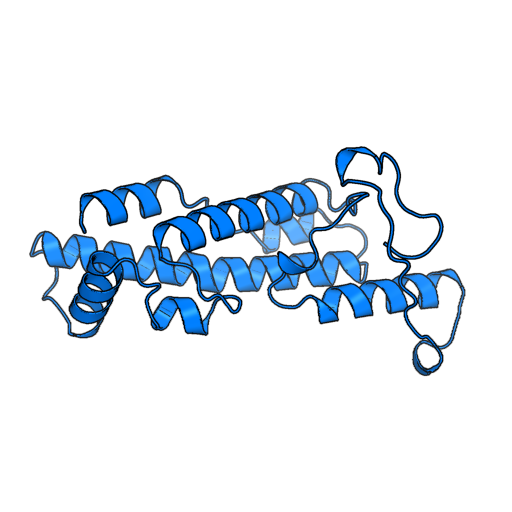200 1.00 97.88 99 SER A O 1
ATOM 795 N N . TRP A 1 100 ? -11.236 3.971 1.648 1.00 98.50 100 TRP A N 1
ATOM 796 C CA . TRP A 1 100 ? -9.793 3.856 1.829 1.00 98.50 100 TRP A CA 1
ATOM 797 C C . TRP A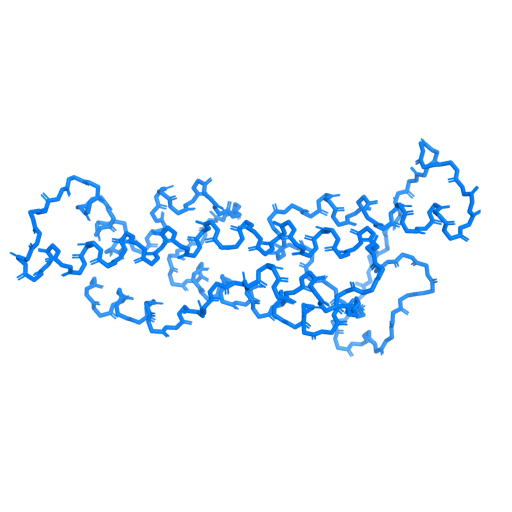 1 100 ? -9.346 2.406 2.049 1.00 98.50 100 TRP A C 1
ATOM 799 O O . TRP A 1 100 ? -8.355 1.975 1.467 1.00 98.50 100 TRP A O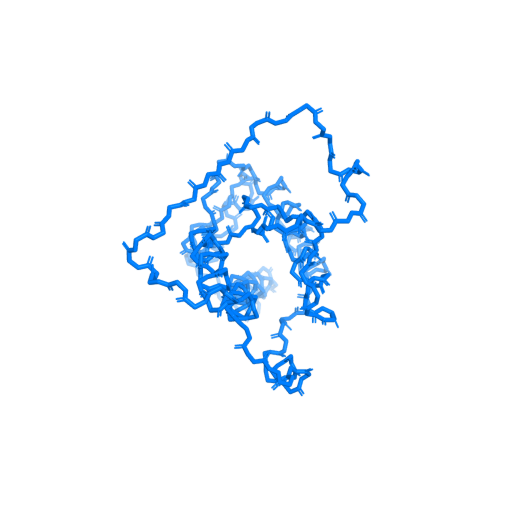 1
ATOM 809 N N . PHE A 1 101 ? -10.093 1.628 2.834 1.00 98.31 101 PHE A N 1
ATOM 810 C CA . PHE A 1 101 ? -9.775 0.222 3.070 1.00 98.31 101 PHE A CA 1
ATOM 811 C C . PHE A 1 101 ? -9.972 -0.631 1.810 1.00 98.31 101 PHE A C 1
ATOM 813 O O . PHE A 1 101 ? -9.154 -1.496 1.509 1.00 98.31 101 PHE A O 1
ATOM 820 N N . THR A 1 102 ? -11.006 -0.345 1.016 1.00 98.12 102 THR A N 1
ATOM 821 C CA . THR A 1 102 ? -11.197 -1.001 -0.289 1.00 98.12 102 THR A CA 1
ATOM 822 C C . THR A 1 102 ? -10.029 -0.701 -1.238 1.00 98.12 102 THR A C 1
ATOM 824 O O . THR A 1 102 ? -9.518 -1.603 -1.902 1.00 98.12 102 THR A O 1
ATOM 827 N N . ASP A 1 103 ? -9.571 0.553 -1.269 1.00 98.25 103 ASP A N 1
ATOM 828 C CA . ASP A 1 103 ? -8.390 0.983 -2.024 1.00 98.25 103 ASP A CA 1
ATOM 829 C C . ASP A 1 103 ? -7.114 0.262 -1.550 1.00 98.25 103 ASP A C 1
ATOM 831 O O . ASP A 1 103 ? -6.354 -0.245 -2.376 1.00 98.25 103 ASP A O 1
ATOM 835 N N . LEU A 1 104 ? -6.926 0.118 -0.232 1.00 98.50 104 LEU A N 1
ATOM 836 C CA . LEU A 1 104 ? -5.811 -0.626 0.364 1.00 98.50 104 LEU A CA 1
ATOM 837 C C . LEU A 1 104 ? -5.784 -2.086 -0.105 1.00 98.50 104 LEU A C 1
ATOM 839 O O . LEU A 1 104 ? -4.741 -2.564 -0.550 1.00 98.50 104 LEU A O 1
ATOM 843 N N . LEU A 1 105 ? -6.923 -2.783 -0.060 1.00 98.50 105 LEU A N 1
ATOM 844 C CA . LEU A 1 105 ? -7.022 -4.173 -0.519 1.00 98.50 105 LEU A CA 1
ATOM 845 C C . LEU A 1 105 ? -6.702 -4.311 -2.015 1.00 98.50 105 LEU A C 1
ATOM 847 O O . LEU A 1 105 ? -6.084 -5.291 -2.431 1.00 98.50 105 LEU A O 1
ATOM 851 N N . ASN A 1 106 ? -7.080 -3.327 -2.836 1.00 98.06 106 ASN A N 1
ATOM 852 C CA . ASN A 1 106 ? -6.716 -3.320 -4.253 1.00 98.06 106 ASN A CA 1
ATOM 853 C C . ASN A 1 106 ? -5.207 -3.134 -4.458 1.00 98.06 106 ASN A C 1
ATOM 855 O O . ASN A 1 106 ? -4.627 -3.824 -5.292 1.00 98.06 106 ASN A O 1
ATOM 859 N N . ARG A 1 107 ? -4.553 -2.262 -3.681 1.00 98.25 107 ARG A N 1
ATOM 860 C CA . ARG A 1 107 ? -3.090 -2.079 -3.734 1.00 98.25 107 ARG A CA 1
ATOM 861 C C . ARG A 1 107 ? -2.337 -3.331 -3.308 1.00 98.25 107 ARG A C 1
ATOM 863 O O . ARG A 1 107 ? -1.364 -3.698 -3.959 1.00 98.25 107 ARG A O 1
ATOM 870 N N . ILE A 1 108 ? -2.805 -3.995 -2.251 1.00 98.31 108 ILE A N 1
ATOM 871 C CA . ILE A 1 108 ? -2.273 -5.292 -1.820 1.00 98.31 108 ILE A CA 1
ATOM 872 C C . ILE A 1 108 ? -2.356 -6.290 -2.977 1.00 98.31 108 ILE A C 1
ATOM 874 O O . ILE A 1 108 ? -1.343 -6.882 -3.326 1.00 98.31 108 ILE A O 1
ATOM 878 N N . ARG A 1 109 ? -3.514 -6.400 -3.643 1.00 97.44 109 ARG A N 1
ATOM 879 C CA . ARG A 1 109 ? -3.699 -7.323 -4.774 1.00 97.44 109 ARG A CA 1
ATOM 880 C C . ARG A 1 109 ? -2.773 -7.027 -5.958 1.00 97.44 109 ARG A C 1
ATOM 882 O O . ARG A 1 109 ? -2.272 -7.958 -6.585 1.00 97.44 109 ARG A O 1
ATOM 889 N N . GLU A 1 110 ? -2.548 -5.756 -6.291 1.00 96.94 110 GLU A N 1
ATOM 890 C CA . GLU A 1 110 ? -1.605 -5.373 -7.355 1.00 96.94 110 GLU A CA 1
ATOM 891 C C . GLU A 1 110 ? -0.163 -5.785 -6.993 1.00 96.94 110 GLU A C 1
ATOM 893 O O . GLU A 1 110 ? 0.546 -6.332 -7.839 1.00 96.94 110 GLU A O 1
ATOM 898 N N . LEU A 1 111 ? 0.253 -5.616 -5.729 1.00 97.25 111 LEU A N 1
ATOM 899 C CA . LEU A 1 111 ? 1.560 -6.086 -5.247 1.00 97.25 111 LEU A CA 1
ATOM 900 C C . LEU A 1 111 ? 1.658 -7.617 -5.201 1.00 97.25 111 LEU A C 1
ATOM 902 O O . LEU A 1 111 ? 2.665 -8.169 -5.634 1.00 97.25 111 LEU A O 1
ATOM 906 N N . GLU A 1 112 ? 0.630 -8.320 -4.725 1.00 96.69 112 GLU A N 1
ATOM 907 C CA . GLU A 1 112 ? 0.568 -9.790 -4.741 1.00 96.69 112 GLU A CA 1
ATOM 908 C C . GLU A 1 112 ? 0.691 -10.331 -6.168 1.00 96.69 112 GLU A C 1
ATOM 910 O O . GLU A 1 112 ? 1.470 -11.247 -6.421 1.00 96.69 112 GLU A O 1
ATOM 915 N N . THR A 1 113 ? -0.017 -9.714 -7.119 1.00 95.25 113 THR A N 1
ATOM 916 C CA . THR A 1 113 ? 0.070 -10.075 -8.540 1.00 95.25 113 THR A CA 1
ATOM 917 C C . THR A 1 113 ? 1.493 -9.897 -9.062 1.00 95.25 113 THR A C 1
ATOM 919 O O . THR A 1 113 ? 2.033 -10.808 -9.680 1.00 95.25 113 THR A O 1
ATOM 922 N N . TRP A 1 114 ? 2.125 -8.752 -8.788 1.00 95.44 114 TRP A N 1
ATOM 923 C CA . TRP A 1 114 ? 3.475 -8.473 -9.278 1.00 95.44 114 TRP A CA 1
ATOM 924 C C . TRP A 1 114 ? 4.545 -9.359 -8.620 1.00 95.44 114 TRP A C 1
ATOM 926 O O . TRP A 1 114 ? 5.466 -9.827 -9.282 1.00 95.44 114 TRP A O 1
ATOM 936 N N . THR A 1 115 ? 4.432 -9.622 -7.319 1.00 95.94 115 THR A N 1
ATOM 937 C CA . THR A 1 115 ? 5.388 -10.457 -6.566 1.00 95.94 115 THR A CA 1
ATOM 938 C C . THR A 1 115 ? 5.191 -11.961 -6.756 1.00 95.94 115 THR A C 1
ATOM 940 O O . THR A 1 115 ? 6.047 -12.738 -6.330 1.00 95.94 115 THR A O 1
ATOM 943 N N . GLY A 1 116 ? 4.097 -12.387 -7.397 1.00 94.81 116 GLY A N 1
ATOM 944 C CA . GLY A 1 116 ? 3.817 -13.795 -7.676 1.00 94.81 116 GLY A CA 1
ATO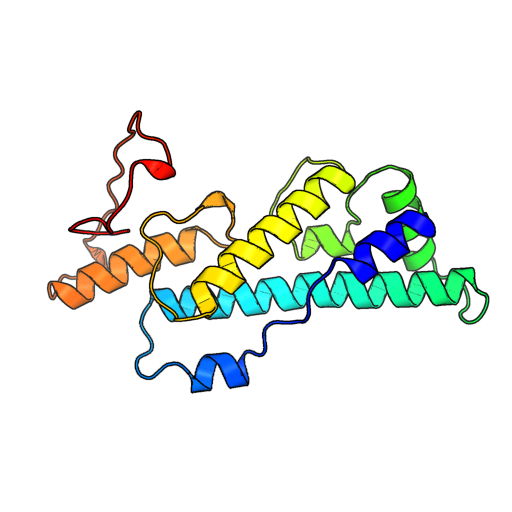M 945 C C . GLY A 1 116 ? 4.875 -14.449 -8.568 1.00 94.81 116 GLY A C 1
ATOM 946 O O . GLY A 1 116 ? 5.327 -15.555 -8.273 1.00 94.81 116 GLY A O 1
ATOM 947 N N . ASP A 1 117 ? 5.298 -13.751 -9.621 1.00 92.75 117 ASP A N 1
ATOM 948 C CA . ASP A 1 117 ? 6.321 -14.202 -10.573 1.00 92.75 117 ASP A CA 1
ATOM 949 C C . ASP A 1 117 ? 7.426 -13.161 -10.836 1.00 92.75 117 ASP A C 1
ATOM 951 O O . ASP A 1 117 ? 8.378 -13.447 -11.563 1.00 92.75 117 ASP A O 1
ATOM 955 N N . PHE A 1 118 ? 7.330 -11.967 -10.235 1.00 93.75 118 PHE A N 1
ATOM 956 C CA . PHE A 1 118 ? 8.231 -10.832 -10.464 1.00 93.75 118 PHE A CA 1
ATOM 957 C C . PHE A 1 118 ? 8.309 -10.366 -11.924 1.00 93.75 118 PHE A C 1
ATOM 959 O O . PHE A 1 118 ? 9.218 -9.612 -12.294 1.00 93.75 118 PHE A O 1
ATOM 966 N N . VAL A 1 119 ? 7.332 -10.742 -12.751 1.00 90.75 119 VAL A N 1
ATOM 967 C CA . VAL A 1 119 ? 7.192 -10.242 -14.115 1.00 90.75 119 VAL A CA 1
ATOM 968 C C . VAL A 1 119 ? 6.480 -8.897 -14.056 1.00 90.75 119 VAL A C 1
ATOM 970 O O . VAL A 1 119 ? 5.395 -8.764 -13.495 1.00 90.75 119 VAL A O 1
ATOM 973 N N . LEU A 1 120 ? 7.100 -7.863 -14.631 1.00 89.25 120 LEU A N 1
ATOM 974 C CA . LEU A 1 120 ? 6.493 -6.535 -14.674 1.00 89.25 120 LEU A CA 1
ATOM 975 C C . LEU A 1 120 ? 5.187 -6.583 -15.496 1.00 89.25 120 LEU A C 1
ATOM 977 O O . LEU A 1 120 ? 5.240 -6.952 -16.675 1.00 89.25 120 LEU A O 1
ATOM 981 N N . PRO A 1 121 ? 4.030 -6.198 -14.922 1.00 88.75 121 PRO A N 1
ATOM 982 C CA . PRO A 1 121 ? 2.772 -6.173 -15.657 1.00 88.75 121 PRO A CA 1
ATOM 983 C C . PRO A 1 121 ? 2.820 -5.210 -16.848 1.00 88.75 121 PRO A C 1
ATOM 985 O O . PRO A 1 121 ? 3.498 -4.187 -16.804 1.00 88.75 121 PRO A O 1
ATOM 988 N N . SER A 1 122 ? 2.034 -5.491 -17.894 1.00 89.06 122 SER A N 1
ATOM 989 C CA . SER A 1 122 ? 1.916 -4.593 -19.063 1.00 89.06 122 SER A CA 1
ATOM 990 C C . SER A 1 122 ? 1.260 -3.249 -18.734 1.00 89.06 122 SER A C 1
ATOM 992 O O . SER A 1 122 ? 1.383 -2.303 -19.504 1.00 89.06 122 SER A O 1
ATOM 994 N N . VAL A 1 123 ? 0.538 -3.175 -17.612 1.00 92.12 123 VAL A N 1
ATOM 995 C CA . VAL A 1 123 ? -0.024 -1.941 -17.065 1.00 92.12 123 VAL A CA 1
ATOM 996 C C . VAL A 1 123 ? 0.179 -1.956 -15.566 1.00 92.12 123 VAL A C 1
ATOM 998 O O . VAL A 1 123 ? -0.251 -2.890 -14.890 1.00 92.12 123 VAL A O 1
ATOM 1001 N N . VAL A 1 124 ? 0.777 -0.889 -15.053 1.00 93.94 124 VAL A N 1
ATOM 1002 C CA . VAL A 1 124 ? 0.990 -0.687 -13.624 1.00 93.94 124 VAL A CA 1
ATOM 1003 C C . VAL A 1 124 ? 0.145 0.488 -13.149 1.00 93.94 124 VAL A C 1
ATOM 1005 O O . VAL A 1 124 ? 0.141 1.563 -13.752 1.00 93.94 124 VAL A O 1
ATOM 1008 N N . TRP A 1 125 ? -0.568 0.307 -12.038 1.00 95.44 125 TRP A N 1
ATOM 1009 C CA . TRP A 1 125 ? -1.308 1.392 -11.404 1.00 95.44 125 TRP A CA 1
ATOM 1010 C C . TRP A 1 125 ? -0.357 2.289 -10.605 1.00 95.44 125 TRP A C 1
ATOM 1012 O O . TRP A 1 125 ? -0.127 2.082 -9.418 1.00 95.44 125 TRP A O 1
ATOM 1022 N N . LEU A 1 126 ? 0.198 3.311 -11.262 1.00 95.19 126 LEU A N 1
ATOM 1023 C CA . LEU A 1 126 ? 1.229 4.179 -10.677 1.00 95.19 126 LEU A CA 1
ATOM 1024 C C . LEU A 1 126 ? 0.793 4.840 -9.357 1.00 95.19 126 LEU A C 1
ATOM 1026 O O . LEU A 1 126 ? 1.574 4.914 -8.414 1.00 95.19 126 LEU A O 1
ATOM 1030 N N . ALA A 1 127 ? -0.464 5.284 -9.264 1.00 94.56 127 ALA A N 1
ATOM 1031 C CA . ALA A 1 127 ? -1.012 5.878 -8.042 1.00 94.56 127 ALA A CA 1
ATOM 1032 C C . ALA A 1 127 ? -1.239 4.855 -6.911 1.00 94.56 127 ALA A C 1
ATOM 1034 O O . ALA A 1 127 ? -1.521 5.262 -5.784 1.00 94.56 127 ALA A O 1
ATOM 1035 N N . GLY A 1 128 ? -1.116 3.557 -7.211 1.00 96.19 128 GLY A N 1
ATOM 1036 C CA . GLY A 1 128 ? -1.174 2.437 -6.276 1.00 96.19 128 GLY A CA 1
ATOM 1037 C C . GLY A 1 128 ? 0.068 2.308 -5.386 1.00 96.19 128 GLY A C 1
ATOM 1038 O O . GLY A 1 128 ? -0.033 1.758 -4.289 1.00 96.19 128 GLY A O 1
ATOM 1039 N N . PHE A 1 129 ? 1.202 2.884 -5.794 1.00 97.62 129 PHE A N 1
ATOM 1040 C CA . PHE A 1 129 ? 2.438 2.856 -5.013 1.00 97.62 129 PHE A CA 1
ATOM 1041 C C . PHE A 1 129 ? 2.441 3.843 -3.842 1.00 97.62 129 PHE A C 1
ATOM 1043 O O . PHE A 1 129 ? 1.877 4.936 -3.918 1.00 97.62 129 PHE A O 1
ATOM 1050 N N . PHE A 1 130 ? 3.172 3.490 -2.786 1.00 97.75 130 PHE A N 1
ATOM 1051 C CA . PHE A 1 130 ? 3.609 4.414 -1.745 1.00 97.75 130 PHE A CA 1
ATOM 1052 C C . PHE A 1 130 ? 4.643 5.405 -2.287 1.00 97.75 130 PHE A C 1
ATOM 1054 O O . PHE A 1 130 ? 4.609 6.581 -1.924 1.00 97.75 130 PHE A O 1
ATOM 1061 N N . ASN A 1 131 ? 5.562 4.951 -3.149 1.00 96.62 131 ASN A N 1
ATOM 1062 C CA . ASN A 1 131 ? 6.577 5.798 -3.773 1.00 96.62 131 ASN A CA 1
ATOM 1063 C C . ASN A 1 131 ? 6.636 5.627 -5.308 1.00 96.62 131 ASN A C 1
ATOM 1065 O O . ASN A 1 131 ? 7.559 4.987 -5.828 1.00 96.62 131 ASN A O 1
ATOM 1069 N N . PRO A 1 132 ? 5.717 6.257 -6.067 1.00 96.62 132 PRO A N 1
ATOM 1070 C CA . PRO A 1 132 ? 5.706 6.171 -7.531 1.00 96.62 132 PRO A CA 1
ATOM 1071 C C . PRO A 1 132 ? 7.001 6.679 -8.185 1.00 96.62 132 PRO A C 1
ATOM 1073 O O . PRO A 1 132 ? 7.384 6.199 -9.250 1.00 96.62 132 PRO A O 1
ATOM 1076 N N . GLN A 1 133 ? 7.727 7.599 -7.544 1.00 96.69 133 GLN A N 1
ATOM 1077 C CA . GLN A 1 133 ? 8.995 8.113 -8.070 1.00 96.69 133 GLN A CA 1
ATOM 1078 C C . GLN A 1 133 ? 10.092 7.039 -8.116 1.00 96.69 133 GLN A C 1
ATOM 1080 O O . GLN A 1 133 ? 10.940 7.064 -9.012 1.00 96.69 133 GLN A O 1
ATOM 1085 N N . SER A 1 134 ? 10.073 6.078 -7.183 1.00 97.56 134 SER A N 1
ATOM 1086 C CA . SER A 1 134 ? 11.002 4.939 -7.197 1.00 97.56 134 SER A CA 1
ATOM 1087 C C . SER A 1 134 ? 10.804 4.100 -8.459 1.00 97.56 134 SER A C 1
ATOM 1089 O O . SER A 1 134 ? 11.768 3.768 -9.146 1.00 97.56 134 SER A O 1
ATOM 1091 N N . PHE A 1 135 ? 9.543 3.858 -8.830 1.00 97.69 135 PHE A N 1
ATOM 1092 C CA . PHE A 1 135 ? 9.188 3.144 -10.053 1.00 97.69 135 PHE A CA 1
ATOM 1093 C C . PHE A 1 135 ? 9.638 3.893 -11.313 1.00 97.69 135 PHE A C 1
ATOM 1095 O O . PHE A 1 135 ? 10.318 3.321 -12.162 1.00 97.69 135 PHE A O 1
ATOM 1102 N N . LEU A 1 136 ? 9.353 5.195 -11.402 1.00 97.00 136 LEU A N 1
ATOM 1103 C CA . LEU A 1 136 ? 9.805 6.039 -12.515 1.00 97.00 136 LEU A CA 1
ATOM 1104 C C . LEU A 1 136 ? 11.337 6.042 -12.656 1.00 97.00 136 LEU A C 1
ATOM 1106 O O . LEU A 1 136 ? 11.877 5.963 -13.760 1.00 97.00 136 LEU A O 1
ATOM 1110 N N . THR A 1 137 ? 12.053 6.049 -11.532 1.00 97.06 137 THR A N 1
ATOM 1111 C CA . THR A 1 137 ? 13.516 5.936 -11.518 1.00 97.06 137 THR A CA 1
ATOM 1112 C C . THR A 1 137 ? 13.978 4.548 -11.967 1.00 97.06 137 THR A C 1
ATOM 1114 O O . THR A 1 137 ? 14.953 4.441 -12.711 1.00 97.06 137 THR A O 1
ATOM 1117 N N . ALA A 1 138 ? 13.281 3.481 -11.569 1.00 97.25 138 ALA A N 1
ATOM 1118 C CA . ALA A 1 138 ? 13.576 2.117 -12.003 1.00 97.25 138 ALA A CA 1
ATOM 1119 C C . ALA A 1 138 ? 13.422 1.946 -13.523 1.00 97.25 138 ALA A C 1
ATOM 1121 O O . ALA A 1 138 ? 14.266 1.285 -14.133 1.00 97.25 138 ALA A O 1
ATOM 1122 N N . ILE A 1 139 ? 12.433 2.609 -14.141 1.00 96.25 139 ILE A N 1
ATOM 1123 C CA . ILE A 1 139 ? 12.291 2.674 -15.604 1.00 96.25 139 ILE A CA 1
ATOM 1124 C C . ILE A 1 139 ? 13.555 3.261 -16.236 1.00 96.25 139 ILE A C 1
ATOM 1126 O O . ILE A 1 139 ? 14.166 2.640 -17.109 1.00 96.25 139 ILE A O 1
ATOM 1130 N N . MET A 1 140 ? 13.988 4.435 -15.761 1.00 96.81 140 MET A N 1
ATOM 1131 C CA . MET A 1 140 ? 15.195 5.091 -16.270 1.00 96.81 140 MET A CA 1
ATOM 1132 C C . MET A 1 140 ? 16.434 4.210 -16.081 1.00 96.81 140 MET A C 1
ATOM 1134 O O . MET A 1 140 ? 17.215 4.046 -17.009 1.00 96.81 140 MET A O 1
ATOM 1138 N N . GLN A 1 141 ? 16.602 3.594 -14.907 1.00 96.19 141 GLN A N 1
ATOM 1139 C CA . GLN A 1 141 ? 17.739 2.719 -14.609 1.00 96.19 141 GLN A CA 1
ATOM 1140 C C . GLN A 1 141 ? 17.763 1.464 -15.486 1.00 96.19 141 GLN A C 1
ATOM 1142 O O . GLN A 1 141 ? 18.829 1.075 -15.963 1.00 96.19 141 GLN A O 1
ATOM 1147 N N . SER A 1 142 ? 16.612 0.823 -15.693 1.00 94.69 142 SER A N 1
ATOM 1148 C CA . SER A 1 142 ? 16.499 -0.361 -16.547 1.00 94.69 142 SER A CA 1
ATOM 1149 C C . SER A 1 142 ? 16.855 -0.017 -17.996 1.00 94.69 142 SER A C 1
ATOM 1151 O O . SER A 1 142 ? 17.677 -0.696 -18.615 1.00 94.69 142 SER A O 1
ATOM 1153 N N . MET A 1 143 ? 16.329 1.102 -18.499 1.00 94.88 143 MET A N 1
ATOM 1154 C CA . MET A 1 143 ? 16.590 1.579 -19.854 1.00 94.88 143 MET A CA 1
ATOM 1155 C C . MET A 1 143 ? 18.043 2.040 -20.051 1.00 94.88 143 MET A C 1
ATOM 1157 O O . MET A 1 143 ? 18.650 1.717 -21.072 1.00 94.88 143 MET A O 1
ATOM 1161 N N . ALA A 1 144 ? 18.625 2.729 -19.062 1.00 95.81 144 ALA A N 1
ATOM 1162 C CA . ALA A 1 144 ? 20.031 3.130 -19.053 1.00 95.81 144 ALA A CA 1
ATOM 1163 C C . ALA A 1 144 ? 20.954 1.918 -19.189 1.00 95.81 144 ALA A C 1
ATOM 1165 O O . ALA A 1 144 ? 21.825 1.892 -20.051 1.00 95.81 144 ALA A O 1
ATOM 1166 N N . ARG A 1 145 ? 20.732 0.890 -18.359 1.00 94.25 145 ARG A N 1
ATOM 1167 C CA . ARG A 1 145 ? 21.545 -0.334 -18.355 1.00 94.25 145 ARG A CA 1
ATOM 1168 C C . ARG A 1 145 ? 21.417 -1.098 -19.667 1.00 94.25 145 ARG A C 1
ATOM 1170 O O . ARG A 1 145 ? 22.428 -1.513 -20.215 1.00 94.25 145 ARG A O 1
ATOM 1177 N N . LYS A 1 146 ? 20.193 -1.243 -20.186 1.00 93.50 146 LYS A N 1
ATOM 1178 C CA . LYS A 1 146 ? 19.922 -1.964 -21.438 1.00 93.50 146 LYS A CA 1
ATOM 1179 C C . LYS A 1 146 ? 20.619 -1.340 -22.651 1.00 93.50 146 LYS A C 1
ATOM 1181 O O . LYS A 1 146 ? 21.014 -2.073 -23.550 1.00 93.50 146 LYS A O 1
ATOM 1186 N N . ASN A 1 147 ? 20.739 -0.012 -22.688 1.00 94.50 147 ASN A N 1
ATOM 1187 C CA . ASN A 1 147 ? 21.307 0.719 -23.825 1.00 94.50 147 ASN A CA 1
ATOM 1188 C C . ASN A 1 147 ? 22.708 1.296 -23.555 1.00 94.50 147 ASN A C 1
ATOM 1190 O O . ASN A 1 147 ? 23.221 2.043 -24.384 1.00 94.50 147 ASN A O 1
ATOM 1194 N N . GLU A 1 148 ? 23.301 0.990 -22.398 1.00 96.00 148 GLU A N 1
ATOM 1195 C CA . GLU A 1 148 ? 24.585 1.546 -21.946 1.00 96.00 148 GLU A CA 1
ATOM 1196 C C . GLU A 1 148 ? 24.605 3.089 -21.929 1.00 96.00 148 GLU A C 1
ATOM 1198 O O . GLU A 1 148 ? 25.604 3.739 -22.244 1.00 96.00 148 GLU A O 1
ATOM 1203 N N . TRP A 1 149 ? 23.476 3.702 -21.562 1.00 95.25 149 TRP A N 1
ATOM 1204 C CA . TRP A 1 149 ? 23.327 5.154 -21.515 1.00 95.25 149 TRP A CA 1
ATOM 1205 C C . TRP A 1 149 ? 23.659 5.744 -20.139 1.00 95.25 149 TRP A C 1
ATOM 1207 O O . TRP A 1 149 ? 23.386 5.130 -19.103 1.00 95.25 149 TRP A O 1
ATOM 1217 N N . PRO A 1 150 ? 24.192 6.979 -20.102 1.00 95.81 150 PRO A N 1
ATOM 1218 C CA . PRO A 1 150 ? 24.399 7.713 -18.860 1.00 95.81 150 PRO A CA 1
ATOM 1219 C C . PRO A 1 150 ? 23.054 8.131 -18.241 1.00 95.81 150 PRO A C 1
ATOM 1221 O O . PRO A 1 150 ? 22.304 8.913 -18.828 1.00 95.81 150 PRO A O 1
ATOM 1224 N N . LEU A 1 151 ? 22.755 7.614 -17.042 1.00 94.75 151 LEU A N 1
ATOM 1225 C CA . LEU A 1 151 ? 21.487 7.844 -16.332 1.00 94.75 151 LEU A CA 1
ATOM 1226 C C . LEU A 1 151 ? 21.209 9.334 -16.066 1.00 94.75 151 LEU A C 1
ATOM 1228 O O . LEU A 1 151 ? 20.064 9.768 -16.144 1.00 94.75 151 LEU A O 1
ATOM 1232 N N . ASP A 1 152 ? 22.250 10.120 -15.788 1.00 94.62 152 ASP A N 1
ATOM 1233 C CA . ASP A 1 152 ? 22.182 11.561 -15.507 1.00 94.62 152 ASP A CA 1
ATOM 1234 C C . ASP A 1 152 ? 21.730 12.402 -16.709 1.00 94.62 152 ASP A C 1
ATOM 1236 O O . ASP A 1 152 ? 21.342 13.556 -16.542 1.00 94.62 152 ASP A O 1
ATOM 1240 N N . LYS A 1 153 ? 21.741 11.824 -17.916 1.00 93.50 153 LYS A N 1
ATOM 1241 C CA . LYS A 1 153 ? 21.269 12.474 -19.148 1.00 93.50 153 LYS A CA 1
ATOM 1242 C C . LYS A 1 153 ? 19.914 11.960 -19.620 1.00 93.50 153 LYS A C 1
ATOM 1244 O O . LYS A 1 153 ? 19.463 12.337 -20.699 1.00 93.50 153 LYS A O 1
ATOM 1249 N N . MET A 1 154 ? 19.274 11.085 -18.849 1.00 94.31 154 MET A N 1
ATOM 1250 C CA . MET A 1 154 ? 17.970 10.541 -19.201 1.00 94.31 154 MET A CA 1
ATOM 1251 C C . MET A 1 154 ? 16.839 11.445 -18.719 1.00 94.31 154 MET A C 1
ATOM 1253 O O . MET A 1 154 ? 16.936 12.133 -17.706 1.00 94.31 154 MET A O 1
ATOM 1257 N N . THR A 1 155 ? 15.725 11.424 -19.441 1.00 94.06 155 THR A N 1
ATOM 1258 C CA . THR A 1 155 ? 14.479 12.090 -19.055 1.00 94.06 155 THR A CA 1
ATOM 1259 C C . THR A 1 155 ? 13.318 11.187 -19.438 1.00 94.06 155 THR A C 1
ATOM 1261 O O . THR A 1 155 ? 13.371 10.504 -20.459 1.00 94.06 155 THR A O 1
ATOM 1264 N N . LEU A 1 156 ? 12.285 11.157 -18.598 1.00 94.69 156 LEU A N 1
ATOM 1265 C CA . LEU A 1 156 ? 11.063 10.416 -18.880 1.00 94.69 156 LEU A CA 1
ATOM 1266 C C . LEU A 1 156 ? 10.165 11.228 -19.807 1.00 94.69 156 LEU A C 1
ATOM 1268 O O . LEU A 1 156 ? 9.938 12.417 -19.583 1.00 94.69 156 LEU A O 1
ATOM 1272 N N . GLN A 1 157 ? 9.617 10.555 -20.808 1.00 93.94 157 GLN A N 1
ATOM 1273 C CA . GLN A 1 157 ? 8.554 11.073 -21.654 1.00 93.94 157 GLN A CA 1
ATOM 1274 C C . GLN A 1 157 ? 7.302 10.222 -21.430 1.00 93.94 157 GLN A C 1
ATOM 1276 O O . GLN A 1 157 ? 7.396 9.008 -21.267 1.00 93.94 157 GLN A O 1
ATOM 1281 N N . CYS A 1 158 ? 6.140 10.867 -21.393 1.00 92.19 158 CYS A N 1
ATOM 1282 C CA . CYS A 1 158 ? 4.846 10.221 -21.216 1.00 92.19 158 CYS A CA 1
ATOM 1283 C C . CYS A 1 158 ? 3.884 10.742 -22.280 1.00 92.19 158 CYS A C 1
ATOM 1285 O O . CYS A 1 158 ? 3.798 11.954 -22.494 1.00 92.19 158 CYS A O 1
ATOM 1287 N N . ASP A 1 159 ? 3.147 9.824 -22.896 1.00 91.50 159 ASP A N 1
ATOM 1288 C CA . ASP A 1 159 ? 2.095 10.141 -23.848 1.00 91.50 159 ASP A CA 1
ATOM 1289 C C . ASP A 1 159 ? 0.726 9.901 -23.209 1.00 91.50 159 ASP A C 1
ATOM 1291 O O . ASP A 1 159 ? 0.451 8.847 -22.632 1.00 91.50 159 ASP A O 1
ATOM 1295 N N . VAL A 1 160 ? -0.171 10.877 -23.345 1.00 93.06 160 VAL A N 1
ATOM 1296 C CA . VAL A 1 160 ? -1.558 10.739 -22.892 1.00 93.06 160 VAL A CA 1
ATOM 1297 C C . VAL A 1 160 ? -2.357 10.024 -23.975 1.00 93.06 160 VAL A C 1
ATOM 1299 O O . VAL A 1 160 ? -2.471 10.509 -25.101 1.00 93.06 160 VAL A O 1
ATOM 1302 N N . THR A 1 161 ? -2.938 8.874 -23.635 1.00 92.25 161 THR A N 1
ATOM 1303 C CA . THR A 1 161 ? -3.704 8.048 -24.580 1.00 92.25 161 THR A CA 1
ATOM 1304 C C . THR A 1 161 ? -5.190 8.005 -24.219 1.00 92.25 161 THR A C 1
ATOM 1306 O O . THR A 1 161 ? -5.581 8.337 -23.103 1.00 92.25 161 THR A O 1
ATOM 1309 N N . LYS A 1 162 ? -6.032 7.585 -25.173 1.00 94.50 162 LYS A N 1
ATOM 1310 C CA . LYS A 1 162 ? -7.461 7.300 -24.941 1.00 94.50 162 LYS A CA 1
ATOM 1311 C C . LYS A 1 162 ? -7.734 5.831 -24.588 1.00 94.50 162 LYS A C 1
ATOM 1313 O O . LYS A 1 162 ? -8.896 5.459 -24.477 1.00 94.50 162 LYS A O 1
ATOM 1318 N N . ARG A 1 163 ? -6.686 5.004 -24.505 1.00 91.81 163 ARG A N 1
ATOM 1319 C CA . ARG A 1 163 ? -6.797 3.557 -24.303 1.00 91.81 163 ARG A CA 1
ATOM 1320 C C . ARG A 1 163 ? -7.007 3.255 -22.826 1.00 91.81 163 ARG A C 1
ATOM 1322 O O . ARG A 1 163 ? -6.355 3.860 -21.976 1.00 91.81 163 ARG A O 1
ATOM 1329 N N . ASN A 1 164 ? -7.865 2.291 -22.540 1.00 91.44 164 ASN A N 1
ATOM 1330 C CA . ASN A 1 164 ? -8.071 1.756 -21.199 1.00 91.44 164 ASN A CA 1
ATOM 1331 C C . ASN A 1 164 ? -7.079 0.626 -20.891 1.00 91.44 164 ASN A C 1
ATOM 1333 O O . ASN A 1 164 ? -6.402 0.116 -21.787 1.00 91.44 164 ASN A O 1
ATOM 1337 N N . ARG A 1 165 ? -7.003 0.221 -19.615 1.00 89.12 165 ARG A N 1
ATOM 1338 C CA . ARG A 1 165 ? -6.082 -0.817 -19.111 1.00 89.12 165 ARG A CA 1
ATOM 1339 C C . ARG A 1 165 ? -6.160 -2.108 -19.927 1.00 89.12 165 ARG A C 1
ATOM 1341 O O . ARG A 1 165 ? -5.131 -2.696 -20.235 1.00 89.12 165 ARG A O 1
ATOM 1348 N N . GLU A 1 166 ? -7.365 -2.529 -20.294 1.00 90.62 166 GLU A N 1
ATOM 1349 C CA . GLU A 1 166 ? -7.638 -3.805 -20.964 1.00 90.62 166 GLU A CA 1
ATOM 1350 C C . GLU A 1 166 ? -7.107 -3.839 -22.403 1.00 90.62 166 GLU A C 1
ATOM 1352 O O . GLU A 1 166 ? -6.899 -4.909 -22.971 1.00 90.62 166 GLU A O 1
ATOM 1357 N N . GLU A 1 167 ? -6.864 -2.671 -23.000 1.00 91.75 167 GLU A N 1
ATOM 1358 C CA . GLU A 1 167 ? -6.355 -2.568 -24.363 1.00 91.75 167 GLU A CA 1
ATOM 1359 C C . GLU A 1 167 ? -4.843 -2.821 -24.438 1.00 91.75 167 GLU A C 1
ATOM 1361 O O . GLU A 1 167 ? -4.321 -3.025 -25.535 1.00 91.75 167 GLU A O 1
ATOM 1366 N N . PHE A 1 168 ? -4.119 -2.802 -23.315 1.00 89.69 168 PHE A N 1
ATOM 1367 C CA . PHE A 1 168 ? -2.672 -3.019 -23.250 1.00 89.69 168 PHE A CA 1
ATOM 1368 C C . PHE A 1 168 ? -2.351 -4.491 -22.968 1.00 89.69 168 PHE A C 1
ATOM 1370 O O . PHE A 1 168 ? -2.140 -4.906 -21.832 1.00 89.69 168 PHE A O 1
ATOM 1377 N N . THR A 1 169 ? -2.301 -5.292 -24.032 1.00 87.62 169 THR A N 1
ATOM 1378 C CA . THR A 1 169 ? -2.077 -6.747 -23.950 1.00 87.62 169 THR A CA 1
ATOM 1379 C C . THR A 1 169 ? -0.604 -7.158 -23.921 1.00 87.62 169 THR A C 1
ATOM 1381 O O . THR A 1 169 ? -0.304 -8.341 -23.787 1.00 87.62 169 THR A O 1
ATOM 1384 N N . SER A 1 170 ? 0.319 -6.217 -24.118 1.00 88.69 170 SER A N 1
ATOM 1385 C CA . SER A 1 170 ? 1.759 -6.476 -24.137 1.00 88.69 170 SER A CA 1
ATOM 1386 C C . SER A 1 170 ? 2.532 -5.308 -23.525 1.00 88.69 170 SER A C 1
ATOM 1388 O O . SER A 1 170 ? 2.093 -4.164 -23.692 1.00 88.69 170 SER A O 1
ATOM 1390 N N . PRO A 1 171 ? 3.704 -5.559 -22.914 1.00 87.50 171 PRO A N 1
ATOM 1391 C CA . PRO A 1 171 ? 4.578 -4.498 -22.431 1.00 87.50 171 PRO A CA 1
ATOM 1392 C C . PRO A 1 171 ? 4.992 -3.545 -23.561 1.00 87.50 171 PRO A C 1
ATOM 1394 O O . PRO A 1 171 ? 5.047 -3.959 -24.730 1.00 87.50 171 PRO A O 1
ATOM 1397 N N . PRO A 1 172 ? 5.313 -2.279 -23.251 1.00 88.31 172 PRO A N 1
ATOM 1398 C CA . PRO A 1 172 ? 5.842 -1.365 -24.249 1.00 88.31 172 PRO A CA 1
ATOM 1399 C C . PRO A 1 172 ? 7.225 -1.819 -24.735 1.00 88.31 172 PRO A C 1
ATOM 1401 O O . PRO A 1 172 ? 7.958 -2.543 -24.060 1.00 88.31 172 PRO A O 1
ATOM 1404 N N . ARG A 1 173 ? 7.610 -1.361 -25.931 1.00 85.38 173 ARG A N 1
ATOM 1405 C CA . ARG A 1 173 ? 8.941 -1.638 -26.500 1.00 85.38 173 ARG A CA 1
ATOM 1406 C C . ARG A 1 173 ? 10.064 -1.031 -25.649 1.00 85.38 173 ARG A C 1
ATOM 1408 O O . ARG A 1 173 ? 11.151 -1.607 -25.552 1.00 85.38 173 ARG A O 1
ATOM 1415 N N . GLU A 1 174 ? 9.794 0.136 -25.078 1.00 85.69 174 GLU A N 1
ATOM 1416 C CA . GLU A 1 174 ? 10.703 0.930 -24.261 1.00 85.69 174 GLU A CA 1
ATOM 1417 C C . GLU A 1 174 ? 9.928 1.497 -23.072 1.00 85.69 174 GLU A C 1
ATOM 1419 O O . GLU A 1 174 ? 8.802 1.961 -23.240 1.00 85.69 174 GLU A O 1
ATOM 1424 N N . GLY A 1 175 ? 10.529 1.463 -21.884 1.00 87.50 175 GLY A N 1
ATOM 1425 C CA . GLY A 1 175 ? 9.887 1.938 -20.661 1.00 87.50 175 GLY A CA 1
ATOM 1426 C C . GLY A 1 175 ? 9.031 0.881 -19.958 1.00 87.50 175 GLY A C 1
ATOM 1427 O O . GLY A 1 175 ? 9.401 -0.295 -19.930 1.00 87.50 175 GLY A O 1
ATOM 1428 N N . ALA A 1 176 ? 7.925 1.335 -19.365 1.00 83.06 176 ALA A N 1
ATOM 1429 C CA . ALA A 1 176 ? 6.910 0.537 -18.681 1.00 83.06 176 ALA A CA 1
ATOM 1430 C C . ALA A 1 176 ? 5.516 1.104 -18.965 1.00 83.06 176 ALA A C 1
ATOM 1432 O O . ALA A 1 176 ? 5.428 2.334 -19.194 1.00 83.06 176 ALA A O 1
#

InterPro domains:
  IPR026983 Dynein heavy chain [PTHR46961] (1-176)
  IPR041228 Dynein heavy chain, C-terminal domain [PF18199] (1-176)
  IPR043160 Dynein heavy chain, C-terminal domain, barrel region [G3DSA:3.10.490.20] (132-176)

pLDDT: mean 95.55, std 3.15, range [83.06, 98.62]

Organism: Micrurus corallinus (NCBI:txid54390)

Sequence (176 aa):
VKALLDDILEKLTDEFNIPELMAKVEERTPYIVVAFQECERMNFLTSEIKRSLRELDLGLKGELTMTNDMETLQNAIFLDMVPESWTRRAYPSMSGLGSWFTDLLNRIRELETWTGDFVLPSVVWLAGFFNPQSFLTAIMQSMARKNEWPLDKMTLQCDVTKRNREEFTSPPREGA

Foldseek 3Di:
DVVVLVVLLVLQDDQDPLVVLVVLDPDDALLVVQLSVQSVLLNVLSVQSNVLSVQLVCCVVVVDPDDPSSVQVVVCVVVQHDRPSNVVSDADDPGGNVVVSVLSSVLVVLSCVCSVNVDDDQDDPLSSGSCSVSLVLSLLVNQCVVVVHDSVPDDDDDDDDPDDPVVRPDHDPGGD

Radius of gyration: 19.44 Å; chains: 1; bounding box: 43×29×57 Å